Protein AF-A0A432Q2Y9-F1 (afdb_monomer)

Radius of gyration: 14.03 Å; Cα contacts (8 Å, |Δi|>4): 70; chains: 1; bounding box: 36×19×39 Å

Nearest PDB structures (foldseek):
  6buv-assembly1_B  TM=9.395E-01  e=3.478E-05  Mycobacterium tuberculosis H37Rv
  5vir-assembly1_B-2  TM=9.397E-01  e=4.269E-05  Mycobacteroides abscessus ATCC 19977
  6buv-assembly1_A  TM=9.383E-01  e=1.037E-04  Mycobacterium tuberculosis H37Rv
  6kh2-assembly1_D  TM=8.986E-01  e=3.547E-04  Escherichia coli NCCP15648
  6kg3-assembly2_F  TM=9.051E-01  e=4.990E-04  Escherichia coli NCCP15648

Mean predicted aligned error: 5.67 Å

pLDDT: mean 88.61, std 12.89, range [49.78, 98.0]

S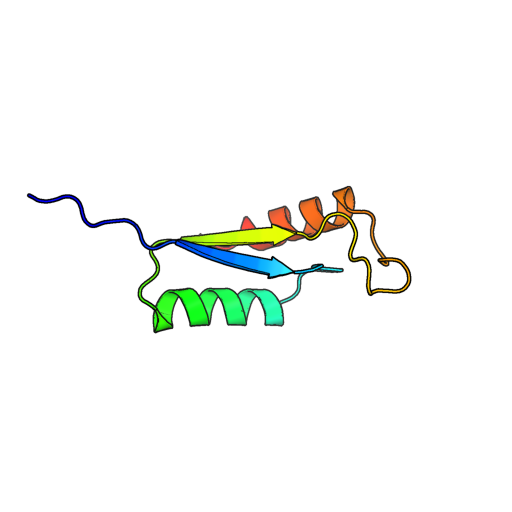tructure (mmCIF, N/CA/C/O backbone):
data_AF-A0A432Q2Y9-F1
#
_entry.id   AF-A0A432Q2Y9-F1
#
loop_
_atom_site.group_PDB
_atom_site.id
_atom_site.type_symbol
_atom_site.label_atom_id
_atom_site.label_alt_id
_atom_site.label_comp_id
_atom_site.label_asym_id
_atom_site.label_entity_id
_atom_site.label_seq_id
_atom_site.pdbx_PDB_ins_code
_atom_site.Cartn_x
_atom_site.Cartn_y
_atom_site.Cartn_z
_atom_site.occupancy
_atom_site.B_iso_or_equiv
_atom_site.auth_seq_id
_atom_site.auth_comp_id
_atom_site.auth_asym_id
_atom_site.auth_atom_id
_atom_site.pdbx_PDB_model_num
ATOM 1 N N . MET A 1 1 ? -25.791 -8.569 19.334 1.00 53.69 1 MET A N 1
ATOM 2 C CA . MET A 1 1 ? -24.575 -7.797 19.014 1.00 53.69 1 MET A CA 1
ATOM 3 C C . MET A 1 1 ? -24.621 -7.551 17.518 1.00 53.69 1 MET A C 1
ATOM 5 O O . MET A 1 1 ? -24.810 -8.519 16.798 1.00 53.69 1 MET A O 1
ATOM 9 N N . LEU A 1 2 ? -24.630 -6.297 17.064 1.00 71.50 2 LEU A N 1
ATOM 10 C CA . LEU A 1 2 ? -24.569 -5.999 15.629 1.00 71.50 2 LEU A CA 1
ATOM 11 C C . LEU A 1 2 ? -23.108 -6.148 15.193 1.00 71.50 2 LEU A C 1
ATOM 13 O O . LEU A 1 2 ? -22.232 -5.561 15.825 1.00 71.50 2 LEU A O 1
ATOM 17 N N . GLU A 1 3 ? -22.854 -6.952 14.165 1.00 74.19 3 GLU A N 1
ATOM 18 C CA . GLU A 1 3 ? -21.536 -7.050 13.533 1.00 74.19 3 GLU A CA 1
ATOM 19 C C . GLU A 1 3 ? -21.157 -5.669 12.966 1.00 74.19 3 GLU A C 1
ATOM 21 O O . GLU A 1 3 ? -21.950 -5.054 12.250 1.00 74.19 3 GLU A O 1
ATOM 26 N N . LYS A 1 4 ? -19.972 -5.147 13.315 1.00 78.19 4 LYS A N 1
ATOM 27 C CA . LYS A 1 4 ? -19.459 -3.879 12.764 1.00 78.19 4 LYS A CA 1
ATOM 28 C C . LYS A 1 4 ? -19.185 -4.085 11.268 1.00 78.19 4 LYS A C 1
ATOM 30 O O . LYS A 1 4 ? -18.502 -5.038 10.899 1.00 78.19 4 LYS A O 1
ATOM 35 N N . GLU A 1 5 ? -19.686 -3.196 10.409 1.00 87.62 5 GLU A N 1
ATOM 36 C CA . GLU A 1 5 ? -19.331 -3.206 8.983 1.00 87.62 5 GLU A CA 1
ATOM 37 C C . GLU A 1 5 ? -17.815 -3.018 8.822 1.00 87.62 5 GLU A C 1
ATOM 39 O O . GLU A 1 5 ? -17.250 -2.049 9.341 1.00 87.62 5 GLU A O 1
ATOM 44 N N . ARG A 1 6 ? -17.155 -3.945 8.110 1.00 93.06 6 ARG A N 1
ATOM 45 C CA . ARG A 1 6 ? -15.706 -3.877 7.873 1.00 93.06 6 ARG A CA 1
ATOM 46 C C . ARG A 1 6 ? -15.374 -2.706 6.951 1.00 93.06 6 ARG A C 1
ATOM 48 O O . ARG A 1 6 ? -15.875 -2.633 5.828 1.00 93.06 6 ARG A O 1
ATOM 55 N N . ARG A 1 7 ? -14.469 -1.834 7.385 1.00 96.00 7 ARG A N 1
ATOM 56 C CA . ARG A 1 7 ? -13.939 -0.710 6.608 1.00 96.00 7 ARG A CA 1
ATOM 57 C C . ARG A 1 7 ? -12.650 -1.134 5.920 1.00 96.00 7 ARG A C 1
ATOM 59 O O . ARG A 1 7 ? -11.645 -1.403 6.573 1.00 96.00 7 ARG A O 1
ATOM 66 N N . ILE A 1 8 ? -12.688 -1.195 4.593 1.00 97.25 8 ILE A N 1
ATOM 67 C CA . ILE A 1 8 ? -11.570 -1.660 3.769 1.00 97.25 8 ILE A CA 1
ATOM 68 C C . ILE A 1 8 ? -11.062 -0.503 2.909 1.00 97.25 8 ILE A C 1
ATOM 70 O O . ILE A 1 8 ? -11.818 0.076 2.130 1.00 97.25 8 ILE A O 1
ATOM 74 N N . GLY A 1 9 ? -9.773 -0.188 3.020 1.00 97.38 9 GLY A N 1
ATOM 75 C CA . GLY A 1 9 ? -9.089 0.729 2.109 1.00 97.38 9 GLY A CA 1
ATOM 76 C C . GLY A 1 9 ? -8.529 -0.010 0.900 1.00 97.38 9 GLY A C 1
ATOM 77 O O . GLY A 1 9 ? -7.904 -1.055 1.055 1.00 97.38 9 GLY A O 1
ATOM 78 N N . LEU A 1 10 ? -8.710 0.535 -0.302 1.00 97.75 10 LEU A N 1
ATOM 79 C CA . LEU A 1 10 ? -8.092 0.015 -1.524 1.00 97.75 10 LEU A CA 1
ATOM 80 C C . LEU A 1 10 ? -6.934 0.927 -1.928 1.00 97.75 10 LEU A C 1
ATOM 82 O O . LEU A 1 10 ? -7.147 2.099 -2.240 1.00 97.75 10 LEU A O 1
ATOM 86 N N . PHE A 1 11 ? -5.713 0.398 -1.937 1.00 97.50 11 PHE A N 1
ATOM 87 C CA . PHE A 1 11 ? -4.515 1.164 -2.252 1.00 97.50 11 PHE A CA 1
ATOM 88 C C . PHE A 1 11 ? -3.893 0.709 -3.573 1.00 97.50 11 PHE A C 1
ATOM 90 O O . PHE A 1 11 ? -3.139 -0.263 -3.648 1.00 97.50 11 PHE A O 1
ATOM 97 N N . GLY A 1 12 ? -4.251 1.422 -4.641 1.00 95.69 12 GLY A N 1
ATOM 98 C CA . GLY A 1 12 ? -3.744 1.180 -5.987 1.00 95.69 12 GLY A CA 1
ATOM 99 C C . GLY A 1 12 ? -2.385 1.832 -6.235 1.00 95.69 12 GLY A C 1
ATOM 100 O O . GLY A 1 12 ? -2.152 2.974 -5.841 1.00 95.69 12 GLY A O 1
ATOM 101 N N . GLY A 1 13 ? -1.498 1.136 -6.945 1.00 93.69 13 GLY A N 1
ATOM 102 C CA . GLY A 1 13 ? -0.184 1.671 -7.302 1.00 93.69 13 GLY A CA 1
ATOM 103 C C . GLY A 1 13 ? 0.571 0.797 -8.297 1.00 93.69 13 GLY A C 1
ATOM 104 O O . GLY A 1 13 ? 0.243 -0.367 -8.507 1.00 93.69 13 GLY A O 1
ATOM 105 N N . THR A 1 14 ? 1.599 1.350 -8.949 1.00 93.44 14 THR A N 1
ATOM 106 C CA . THR A 1 14 ? 2.479 0.534 -9.806 1.00 93.44 14 THR A CA 1
ATOM 107 C C . THR A 1 14 ? 3.396 -0.361 -8.971 1.00 93.44 14 THR A C 1
ATOM 109 O O . THR A 1 14 ? 3.652 -1.482 -9.386 1.00 93.44 14 THR A O 1
ATOM 112 N N . PHE A 1 15 ? 3.874 0.105 -7.810 1.00 94.31 15 PHE A N 1
ATOM 113 C CA . PHE A 1 15 ? 4.796 -0.640 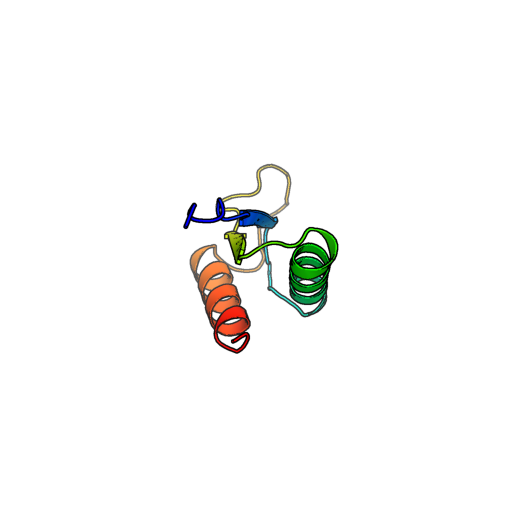-6.938 1.00 94.31 15 PHE A CA 1
ATOM 114 C C . PHE A 1 15 ? 5.998 -1.223 -7.707 1.00 94.31 15 PHE A C 1
ATOM 116 O O . PHE A 1 15 ? 6.197 -2.432 -7.771 1.00 94.31 15 PHE A O 1
ATOM 123 N N . ASP A 1 16 ? 6.779 -0.344 -8.338 1.00 92.50 16 ASP A N 1
ATOM 124 C CA . ASP A 1 16 ? 7.891 -0.697 -9.232 1.00 92.50 16 ASP A CA 1
ATOM 125 C C . ASP A 1 16 ? 9.230 -0.108 -8.740 1.00 92.50 16 ASP A C 1
ATOM 127 O O . ASP A 1 16 ? 9.728 0.840 -9.349 1.00 92.50 16 ASP A O 1
ATOM 131 N N . PRO A 1 17 ? 9.809 -0.616 -7.630 1.00 94.31 17 PRO A N 1
ATOM 132 C CA . PRO A 1 17 ? 9.283 -1.633 -6.709 1.00 94.31 17 PRO A CA 1
ATOM 133 C C . PRO A 1 17 ? 8.448 -1.033 -5.555 1.00 94.31 17 PRO A C 1
ATOM 135 O O . PRO A 1 17 ? 8.342 0.185 -5.385 1.00 94.31 17 PRO A O 1
ATOM 138 N N . VAL A 1 18 ? 7.841 -1.895 -4.735 1.00 96.50 18 VAL A N 1
ATOM 139 C CA . VAL A 1 18 ? 7.322 -1.500 -3.413 1.00 96.50 18 VAL A CA 1
ATOM 140 C C . VAL A 1 18 ? 8.471 -1.007 -2.514 1.00 96.50 18 VAL A C 1
ATOM 142 O O . VAL A 1 18 ? 9.607 -1.452 -2.650 1.00 96.50 18 VAL A O 1
ATOM 145 N N . HIS A 1 19 ? 8.189 -0.065 -1.609 1.00 95.31 19 HIS A N 1
ATOM 146 C CA . HIS A 1 19 ? 9.175 0.528 -0.694 1.00 95.31 19 HIS A CA 1
ATOM 147 C C . HIS A 1 19 ? 8.487 1.132 0.542 1.00 95.31 19 HIS A C 1
ATOM 149 O O . HIS A 1 19 ? 7.270 1.331 0.523 1.00 95.31 19 HIS A O 1
ATOM 155 N N . GLU A 1 20 ? 9.251 1.530 1.568 1.00 95.88 20 GLU A N 1
ATOM 156 C CA . GLU A 1 20 ? 8.710 2.035 2.847 1.00 95.88 20 GLU A CA 1
ATOM 157 C C . GLU A 1 20 ? 7.736 3.204 2.709 1.00 95.88 20 GLU A C 1
ATOM 159 O O . GLU A 1 20 ? 6.733 3.241 3.409 1.00 95.88 20 GLU A O 1
ATOM 164 N N . GLY A 1 21 ? 7.957 4.125 1.766 1.00 96.81 21 GLY A N 1
ATOM 165 C CA . GLY A 1 21 ? 6.992 5.200 1.502 1.00 96.81 21 GLY A CA 1
ATOM 166 C C . GLY A 1 21 ? 5.572 4.698 1.186 1.00 96.81 21 GLY A C 1
ATOM 167 O O . GLY A 1 21 ? 4.606 5.241 1.713 1.00 96.81 21 GLY A O 1
ATOM 168 N N . HIS A 1 22 ? 5.426 3.625 0.396 1.00 97.25 22 HIS A N 1
ATOM 169 C CA . HIS A 1 22 ? 4.116 3.024 0.124 1.00 97.25 22 HIS A CA 1
ATOM 170 C C . HIS A 1 22 ? 3.508 2.430 1.402 1.00 97.25 22 HIS A C 1
ATOM 172 O O . HIS A 1 22 ? 2.332 2.635 1.693 1.00 97.25 22 HIS A O 1
ATOM 178 N N . LEU A 1 23 ? 4.320 1.720 2.185 1.00 96.44 23 LEU A N 1
ATOM 179 C CA . LEU A 1 23 ? 3.863 1.054 3.401 1.00 96.44 23 LEU A CA 1
ATOM 180 C C . LEU A 1 23 ? 3.466 2.062 4.484 1.00 96.44 23 LEU A C 1
ATOM 182 O O . LEU A 1 23 ? 2.438 1.902 5.133 1.00 96.44 23 LEU A O 1
ATOM 186 N N . ALA A 1 24 ? 4.232 3.142 4.637 1.00 96.94 24 ALA A N 1
ATOM 187 C CA . ALA A 1 24 ? 3.937 4.222 5.568 1.00 96.94 24 ALA A CA 1
ATOM 188 C C . ALA A 1 24 ? 2.602 4.905 5.245 1.00 96.94 24 ALA A C 1
ATOM 190 O O . ALA A 1 24 ? 1.818 5.147 6.159 1.00 96.94 24 ALA A O 1
ATOM 191 N N . VAL A 1 25 ? 2.307 5.151 3.963 1.00 97.25 25 VAL A N 1
ATOM 192 C CA . VAL A 1 25 ? 1.011 5.704 3.533 1.00 97.25 25 VAL A CA 1
ATOM 193 C C . VAL A 1 25 ? -0.134 4.751 3.871 1.00 97.25 25 VAL A C 1
ATOM 195 O O . VAL A 1 25 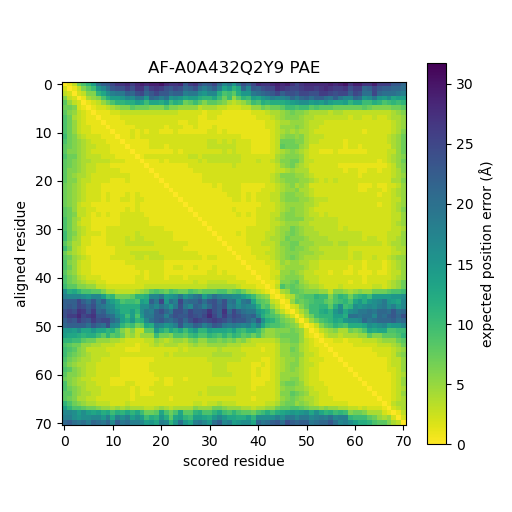? -1.136 5.191 4.431 1.00 97.25 25 VAL A O 1
ATOM 198 N N . ALA A 1 26 ? 0.015 3.454 3.590 1.00 97.06 26 ALA A N 1
ATOM 199 C CA . ALA A 1 26 ? -1.010 2.461 3.908 1.00 97.06 26 ALA A CA 1
ATOM 200 C C . ALA A 1 26 ? -1.266 2.351 5.421 1.00 97.06 26 ALA A C 1
ATOM 202 O O . ALA A 1 26 ? -2.419 2.375 5.847 1.00 97.06 26 ALA A O 1
ATOM 203 N N . ARG A 1 27 ? -0.202 2.306 6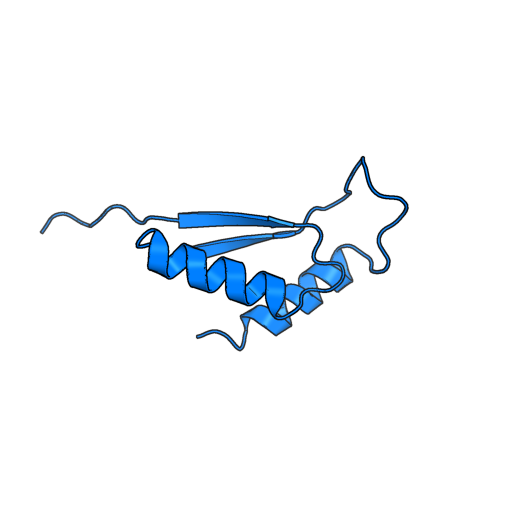.237 1.00 96.38 27 ARG A N 1
ATOM 204 C CA . ARG A 1 27 ? -0.293 2.285 7.709 1.00 96.38 27 ARG A CA 1
ATOM 205 C C . ARG A 1 27 ? -0.951 3.551 8.250 1.00 96.38 27 ARG A C 1
ATOM 207 O O . ARG A 1 27 ? -1.838 3.471 9.093 1.00 96.38 27 ARG A O 1
ATOM 214 N N . TYR A 1 28 ? -0.551 4.714 7.739 1.00 97.75 28 TYR A N 1
ATOM 215 C CA . TYR A 1 28 ? -1.149 5.983 8.137 1.00 97.75 28 TYR A CA 1
ATOM 216 C C . TYR A 1 28 ? -2.640 6.032 7.794 1.00 97.75 28 TYR A C 1
ATOM 218 O O . TYR A 1 28 ? -3.443 6.390 8.650 1.00 97.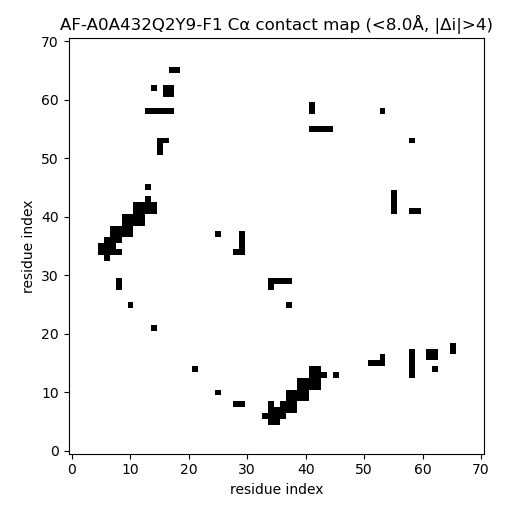75 28 TYR A O 1
ATOM 226 N N . ALA A 1 29 ? -3.023 5.629 6.579 1.00 97.50 29 ALA A N 1
ATOM 227 C CA . ALA A 1 29 ? -4.420 5.591 6.157 1.00 97.50 29 ALA A CA 1
ATOM 228 C C . ALA A 1 29 ? -5.255 4.620 7.003 1.00 97.50 29 ALA A C 1
ATOM 230 O O . ALA A 1 29 ? -6.376 4.963 7.374 1.00 97.50 29 ALA A O 1
ATOM 231 N N . ALA A 1 30 ? -4.705 3.449 7.348 1.00 97.06 30 ALA A N 1
ATOM 232 C CA . ALA A 1 30 ? -5.372 2.487 8.220 1.00 97.06 30 ALA A CA 1
ATOM 233 C C . ALA A 1 30 ? -5.733 3.107 9.577 1.00 97.06 30 ALA A C 1
ATOM 235 O O . ALA A 1 30 ? -6.893 3.060 9.983 1.00 97.06 30 ALA A O 1
ATOM 236 N N . THR A 1 31 ? -4.772 3.766 10.229 1.00 97.31 31 THR A N 1
ATOM 237 C CA . THR A 1 31 ? -4.989 4.415 11.529 1.00 97.31 31 THR A CA 1
ATOM 238 C C . THR A 1 31 ? -5.874 5.657 11.423 1.00 97.31 31 THR A C 1
ATOM 240 O O . THR A 1 31 ? -6.800 5.825 12.212 1.00 97.31 31 THR A O 1
ATOM 243 N N . ALA A 1 32 ? -5.609 6.540 10.458 1.00 98.00 32 ALA A N 1
ATOM 244 C CA . ALA A 1 32 ? -6.302 7.823 10.335 1.00 98.00 32 ALA A CA 1
ATOM 245 C C . ALA A 1 32 ? -7.788 7.674 9.970 1.00 98.00 32 ALA A C 1
ATOM 247 O O . ALA A 1 32 ? -8.583 8.558 10.284 1.00 98.00 32 ALA A O 1
ATOM 248 N N . LEU A 1 33 ? -8.157 6.576 9.302 1.00 96.69 33 LEU A N 1
ATOM 249 C CA . LEU A 1 33 ? -9.518 6.323 8.822 1.00 96.69 33 LEU A CA 1
ATOM 250 C C . LEU A 1 33 ? -10.231 5.184 9.578 1.00 96.69 33 LEU A C 1
ATOM 2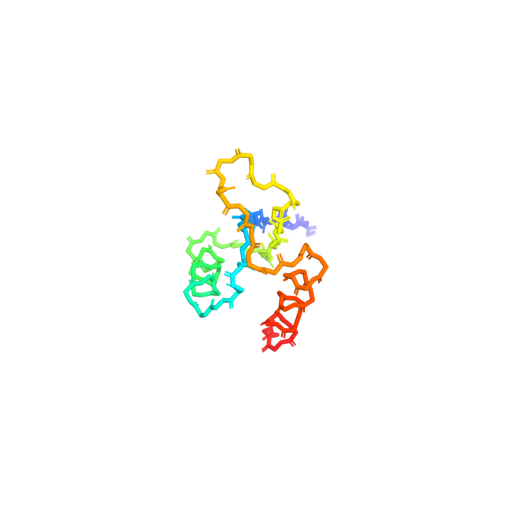52 O O . LEU A 1 33 ? -11.348 4.825 9.201 1.00 96.69 33 LEU A O 1
ATOM 256 N N . ASP A 1 34 ? -9.619 4.638 10.640 1.00 96.19 34 ASP A N 1
ATOM 257 C CA . ASP A 1 34 ? -10.128 3.481 11.402 1.00 96.19 34 ASP A CA 1
ATOM 258 C C . ASP A 1 34 ? -10.491 2.306 10.470 1.00 96.19 34 ASP A C 1
ATOM 260 O O . ASP A 1 34 ? -11.612 1.792 10.494 1.00 96.19 34 ASP A O 1
ATOM 264 N N . LEU A 1 35 ? -9.569 1.944 9.566 1.00 96.94 35 LEU A N 1
ATOM 265 C CA . LEU A 1 35 ? -9.763 0.832 8.631 1.00 96.94 35 LEU A CA 1
ATOM 266 C C . LEU A 1 35 ? -9.412 -0.490 9.303 1.00 96.94 35 LEU A C 1
ATOM 268 O O . LEU A 1 35 ? -8.347 -0.629 9.900 1.00 96.94 35 LEU A O 1
ATOM 272 N N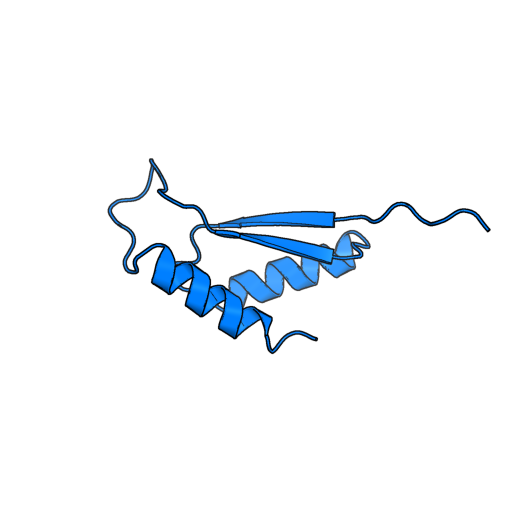 . ASP A 1 36 ? -10.256 -1.497 9.097 1.00 95.50 36 ASP A N 1
ATOM 273 C CA . ASP A 1 36 ? -9.980 -2.862 9.545 1.00 95.50 36 ASP A CA 1
ATOM 274 C C . ASP A 1 36 ? -8.948 -3.557 8.639 1.00 95.50 36 ASP A C 1
ATOM 276 O O . ASP A 1 36 ? -8.350 -4.560 9.024 1.00 95.50 36 ASP A O 1
ATOM 280 N N . GLN A 1 37 ? -8.771 -3.070 7.403 1.00 94.75 37 GLN A N 1
ATOM 281 C CA . GLN A 1 37 ? -7.827 -3.626 6.434 1.00 94.75 37 GLN A CA 1
ATOM 282 C C . GLN A 1 37 ? -7.475 -2.621 5.329 1.00 94.75 37 GLN A C 1
ATOM 284 O O . GLN A 1 37 ? -8.323 -1.849 4.878 1.00 94.75 37 GLN A O 1
ATOM 289 N N . VAL A 1 38 ? -6.246 -2.707 4.811 1.00 96.88 38 VAL A N 1
ATOM 290 C CA . VAL A 1 38 ? -5.845 -2.085 3.542 1.00 96.88 38 VAL A CA 1
ATOM 291 C C . VAL A 1 38 ? -5.474 -3.176 2.541 1.00 96.88 38 VAL A C 1
ATOM 293 O O . VAL A 1 38 ? -4.622 -4.019 2.808 1.00 96.88 38 VAL A O 1
ATOM 296 N N . VAL A 1 39 ? -6.121 -3.164 1.380 1.00 96.88 39 VAL A N 1
ATOM 297 C CA . VAL A 1 39 ? -5.862 -4.074 0.263 1.00 96.88 39 VAL A CA 1
ATOM 298 C C . VAL A 1 39 ? -5.026 -3.339 -0.773 1.00 96.88 39 VAL A C 1
ATOM 300 O O . VAL A 1 39 ? -5.459 -2.328 -1.325 1.00 96.88 39 VAL A O 1
ATOM 303 N N . PHE A 1 40 ? -3.833 -3.850 -1.062 1.00 97.12 40 PHE A N 1
ATOM 304 C CA . PHE A 1 40 ? -2.984 -3.309 -2.118 1.00 97.12 40 PHE A CA 1
ATOM 305 C C . PHE A 1 40 ? -3.399 -3.876 -3.479 1.00 97.12 40 PHE A C 1
ATOM 307 O O . PHE A 1 40 ? -3.595 -5.082 -3.621 1.00 97.12 40 PHE A O 1
ATOM 314 N N . ILE A 1 41 ? -3.505 -3.013 -4.492 1.00 95.94 41 ILE A N 1
ATOM 315 C CA . ILE A 1 41 ? -3.916 -3.389 -5.853 1.00 95.94 41 ILE A CA 1
ATOM 316 C C . ILE A 1 41 ? -2.808 -2.979 -6.839 1.00 95.94 41 ILE A C 1
ATOM 318 O O . ILE A 1 41 ? -2.742 -1.809 -7.237 1.00 95.94 41 ILE A O 1
ATOM 322 N N . PRO A 1 42 ? -1.899 -3.896 -7.232 1.00 93.69 42 PRO A N 1
ATOM 323 C CA . PRO A 1 42 ? -0.847 -3.579 -8.189 1.00 93.69 42 PRO A CA 1
ATOM 324 C C . PRO A 1 42 ? -1.435 -3.341 -9.583 1.00 93.69 42 PRO A C 1
ATOM 326 O O . PRO A 1 42 ? -2.172 -4.167 -10.117 1.00 93.69 42 PRO A O 1
ATOM 329 N N . ALA A 1 43 ? -1.075 -2.224 -10.212 1.00 91.38 43 ALA A N 1
ATOM 330 C CA . ALA A 1 43 ? -1.501 -1.919 -11.575 1.00 91.38 43 ALA A CA 1
ATOM 331 C C . ALA A 1 43 ? -0.905 -2.932 -12.571 1.00 91.38 43 ALA A C 1
ATOM 333 O O . ALA A 1 43 ? 0.314 -3.140 -12.573 1.00 91.38 43 ALA A O 1
ATOM 334 N N . ALA A 1 44 ? -1.745 -3.537 -13.420 1.00 80.75 44 ALA A N 1
ATOM 335 C CA . ALA A 1 44 ? -1.329 -4.524 -14.422 1.00 80.75 44 ALA A CA 1
ATOM 336 C C . ALA A 1 44 ? -0.475 -3.888 -15.529 1.00 80.75 44 ALA A C 1
ATOM 338 O O . ALA A 1 44 ? 0.686 -4.262 -15.693 1.00 80.75 44 ALA A O 1
ATOM 339 N N . ASP A 1 45 ? -1.017 -2.869 -16.200 1.00 72.00 45 ASP A N 1
ATOM 340 C CA . ASP A 1 45 ? -0.340 -2.109 -17.250 1.00 72.00 45 ASP A CA 1
ATOM 341 C C . ASP A 1 45 ? -0.699 -0.618 -17.112 1.00 72.00 45 ASP A C 1
ATOM 343 O O . ASP A 1 45 ? -1.841 -0.244 -17.378 1.00 72.00 45 ASP A O 1
ATOM 347 N N . PRO A 1 46 ? 0.189 0.241 -16.576 1.00 62.84 46 PRO A N 1
ATOM 348 C CA . PRO A 1 46 ? -0.109 1.659 -16.404 1.00 62.84 46 PRO A CA 1
ATOM 349 C C . PRO A 1 46 ? -0.070 2.382 -17.767 1.00 62.84 46 PRO A C 1
ATOM 351 O O . PRO A 1 46 ? 1.025 2.665 -18.258 1.00 62.84 46 PRO A O 1
ATOM 354 N N . PRO A 1 47 ? -1.221 2.790 -18.349 1.00 59.56 47 PRO A N 1
ATOM 355 C CA . PRO A 1 47 ? -1.291 3.336 -19.715 1.00 59.56 47 PRO A CA 1
ATOM 356 C C . PRO A 1 47 ? -0.533 4.664 -19.894 1.00 59.56 47 PRO A C 1
ATOM 358 O O . PRO A 1 47 ? -0.311 5.114 -21.015 1.00 59.56 47 PRO A O 1
ATOM 361 N N . HIS A 1 48 ? -0.125 5.301 -18.791 1.00 63.75 48 HIS A N 1
ATOM 362 C CA . HIS A 1 48 ? 0.541 6.605 -18.760 1.00 63.75 48 HIS A CA 1
ATOM 363 C C . HIS A 1 48 ? 2.025 6.555 -18.357 1.00 63.75 48 HIS A C 1
ATOM 365 O O . HIS A 1 48 ? 2.646 7.610 -18.225 1.00 63.75 48 HIS A O 1
ATOM 371 N N . LYS A 1 49 ? 2.625 5.371 -18.149 1.00 56.50 49 LYS A N 1
ATOM 372 C CA . LYS A 1 49 ? 4.063 5.250 -17.841 1.00 56.50 49 LYS A CA 1
ATOM 373 C C . LYS A 1 49 ? 4.823 4.616 -19.006 1.00 56.50 49 LYS A C 1
ATOM 375 O O . LYS A 1 49 ? 4.430 3.584 -19.536 1.00 56.50 49 LYS A O 1
ATOM 380 N N . ARG A 1 50 ? 5.970 5.207 -19.369 1.00 59.59 50 ARG A N 1
ATOM 381 C CA . ARG A 1 50 ? 6.997 4.517 -20.167 1.00 59.59 50 ARG A CA 1
ATOM 382 C C . ARG A 1 50 ? 7.441 3.295 -19.359 1.00 59.59 50 ARG A C 1
ATOM 384 O O . ARG A 1 50 ? 7.904 3.499 -18.249 1.00 59.59 50 ARG A O 1
ATOM 391 N N . LYS A 1 51 ? 7.223 2.093 -19.910 1.00 69.44 51 LYS A N 1
ATOM 392 C CA . LYS A 1 51 ? 7.652 0.749 -19.459 1.00 69.44 51 LYS A CA 1
ATOM 393 C C . LYS A 1 51 ? 8.030 0.623 -17.974 1.00 69.44 51 LYS A C 1
ATOM 395 O O . LYS A 1 51 ? 9.040 1.167 -17.543 1.00 69.44 51 LYS A O 1
ATOM 400 N N . THR A 1 52 ? 7.282 -0.187 -17.223 1.00 76.88 52 THR A N 1
ATOM 401 C CA . THR A 1 52 ? 7.710 -0.599 -15.878 1.00 76.88 52 THR A CA 1
ATOM 402 C C . THR A 1 52 ? 9.069 -1.301 -15.929 1.00 76.88 52 THR A C 1
ATOM 404 O O . THR A 1 52 ? 9.386 -2.000 -16.894 1.00 76.88 52 THR A O 1
ATOM 407 N N . THR A 1 53 ? 9.866 -1.104 -14.884 1.00 83.69 53 THR A N 1
ATOM 408 C CA . THR A 1 53 ? 11.200 -1.689 -14.719 1.00 83.69 53 THR A CA 1
ATOM 409 C C . THR A 1 53 ? 11.090 -3.191 -14.482 1.00 83.69 53 THR A C 1
ATOM 411 O O . THR A 1 53 ? 11.804 -3.973 -15.108 1.00 83.69 53 THR A O 1
ATOM 414 N N . ALA A 1 54 ? 10.161 -3.608 -13.620 1.00 86.31 54 ALA A N 1
ATOM 415 C CA . ALA A 1 54 ? 9.845 -5.006 -13.369 1.00 86.31 54 ALA A CA 1
ATOM 416 C C . ALA A 1 54 ? 8.545 -5.442 -14.073 1.00 86.31 54 ALA A C 1
ATOM 418 O O . ALA A 1 54 ? 7.616 -4.651 -14.286 1.00 86.31 54 ALA A O 1
ATOM 419 N N . SER A 1 55 ? 8.459 -6.735 -14.413 1.00 91.06 55 SER A N 1
ATOM 420 C CA . SER A 1 55 ? 7.219 -7.355 -14.893 1.00 91.06 55 SER A CA 1
ATOM 421 C C . SER A 1 55 ? 6.126 -7.268 -13.825 1.00 91.06 55 SER A C 1
ATOM 423 O O . SER A 1 55 ? 6.410 -7.162 -12.631 1.00 91.06 55 SER A O 1
ATOM 425 N N . PHE A 1 56 ? 4.859 -7.366 -14.235 1.00 91.62 56 PHE A N 1
ATOM 426 C CA . PHE A 1 56 ? 3.747 -7.448 -13.284 1.00 91.62 56 PHE A CA 1
ATOM 427 C C . PHE A 1 56 ? 3.948 -8.566 -12.250 1.00 91.62 56 PHE A C 1
ATOM 429 O O . PHE A 1 56 ? 3.775 -8.325 -11.059 1.00 91.62 56 PHE A O 1
ATOM 436 N N . SER A 1 57 ? 4.386 -9.752 -12.689 1.00 93.88 57 SER A N 1
ATOM 437 C CA . SER A 1 57 ? 4.643 -10.891 -11.802 1.00 93.88 57 SER A CA 1
ATOM 438 C C . SER A 1 57 ? 5.706 -10.588 -10.744 1.00 93.88 57 SER A C 1
ATOM 440 O O . SER A 1 57 ? 5.496 -10.886 -9.572 1.00 93.88 57 SER A O 1
ATOM 442 N N . HIS A 1 58 ? 6.813 -9.940 -11.118 1.00 95.38 58 HIS A N 1
ATOM 443 C CA . HIS A 1 58 ? 7.846 -9.546 -10.159 1.00 95.38 58 HIS A CA 1
ATOM 444 C C . HIS A 1 58 ? 7.354 -8.467 -9.196 1.00 95.38 58 HIS A C 1
ATOM 446 O O . HIS A 1 58 ? 7.628 -8.553 -8.004 1.00 95.38 58 HIS A O 1
ATOM 452 N N . ARG A 1 59 ? 6.602 -7.470 -9.675 1.00 95.25 59 ARG A N 1
ATOM 453 C CA . ARG A 1 59 ? 6.036 -6.423 -8.806 1.00 95.25 59 ARG A CA 1
ATOM 454 C C . ARG A 1 59 ? 5.048 -6.996 -7.796 1.00 95.25 59 ARG A C 1
ATOM 456 O O . ARG A 1 59 ? 5.118 -6.642 -6.625 1.00 95.25 59 ARG A O 1
ATOM 463 N N . ALA A 1 60 ? 4.180 -7.907 -8.233 1.00 94.94 60 ALA A N 1
ATOM 464 C CA . ALA A 1 60 ? 3.256 -8.616 -7.355 1.00 94.94 60 ALA A CA 1
ATOM 465 C C . ALA A 1 60 ? 4.003 -9.453 -6.304 1.00 94.94 60 ALA A C 1
ATOM 467 O O . ALA A 1 60 ? 3.684 -9.355 -5.125 1.00 94.94 60 ALA A O 1
ATOM 468 N N . ALA A 1 61 ? 5.041 -10.197 -6.701 1.00 96.25 61 ALA A N 1
ATOM 469 C CA . ALA A 1 61 ? 5.852 -10.983 -5.770 1.00 96.25 61 ALA A CA 1
ATOM 470 C C . ALA A 1 61 ? 6.614 -10.105 -4.760 1.00 96.25 61 ALA A C 1
ATOM 472 O O . ALA A 1 61 ? 6.622 -10.397 -3.569 1.00 96.25 61 ALA A O 1
ATOM 473 N N . MET A 1 62 ? 7.223 -9.000 -5.206 1.00 96.06 62 MET A N 1
ATOM 474 C CA . MET A 1 62 ? 7.893 -8.053 -4.305 1.00 96.06 62 MET A CA 1
ATOM 475 C C . MET A 1 62 ? 6.912 -7.437 -3.303 1.00 96.06 62 MET A C 1
ATOM 477 O O . MET A 1 62 ? 7.252 -7.271 -2.134 1.00 96.06 62 MET A O 1
ATOM 481 N N . LEU A 1 63 ? 5.701 -7.108 -3.757 1.00 96.12 63 LEU A N 1
ATOM 482 C CA . LEU A 1 63 ? 4.635 -6.599 -2.903 1.00 96.12 63 LEU A CA 1
ATOM 483 C C . LEU A 1 63 ? 4.198 -7.639 -1.862 1.00 96.12 63 LEU A C 1
ATOM 485 O O . LEU A 1 63 ? 4.101 -7.296 -0.690 1.00 96.12 63 LEU A O 1
ATOM 489 N N . ASP A 1 64 ? 4.008 -8.895 -2.261 1.00 95.50 64 ASP A N 1
ATOM 490 C CA . ASP A 1 64 ? 3.651 -9.996 -1.356 1.00 95.50 64 ASP A CA 1
ATOM 491 C C . ASP A 1 64 ? 4.712 -10.216 -0.263 1.00 95.50 64 ASP A C 1
ATOM 493 O O . ASP A 1 64 ? 4.397 -10.269 0.928 1.00 95.50 64 ASP A O 1
ATOM 497 N N . ILE A 1 65 ? 5.995 -10.214 -0.644 1.00 95.75 65 ILE A N 1
ATOM 498 C CA . ILE A 1 65 ? 7.123 -10.297 0.298 1.00 95.75 65 ILE A CA 1
ATOM 499 C C . ILE A 1 65 ? 7.110 -9.112 1.274 1.00 95.75 65 ILE A C 1
ATOM 501 O O . ILE A 1 65 ? 7.271 -9.301 2.480 1.00 95.75 65 ILE A O 1
ATOM 505 N N . ALA A 1 66 ? 6.896 -7.889 0.778 1.00 94.81 66 ALA A N 1
ATOM 506 C CA . ALA A 1 66 ? 6.873 -6.686 1.612 1.00 94.81 66 ALA A CA 1
ATOM 507 C C . ALA A 1 66 ? 5.676 -6.635 2.583 1.00 94.81 66 ALA A C 1
ATOM 509 O O . ALA A 1 66 ? 5.760 -6.000 3.638 1.00 94.81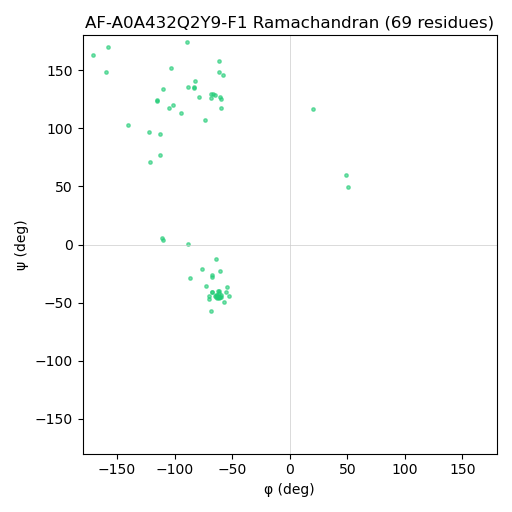 66 ALA A O 1
ATOM 510 N N . LEU A 1 67 ? 4.557 -7.276 2.238 1.00 93.50 67 LEU A N 1
ATOM 511 C CA . LEU A 1 67 ? 3.367 -7.352 3.090 1.00 93.50 67 LEU A CA 1
ATOM 512 C C . LEU A 1 67 ? 3.425 -8.523 4.078 1.00 93.50 67 LEU A C 1
ATOM 514 O O . LEU A 1 67 ? 2.910 -8.396 5.182 1.00 93.50 67 LEU A O 1
ATOM 518 N N . SER A 1 68 ? 4.113 -9.616 3.739 1.00 90.25 68 SER A N 1
ATOM 519 C CA . SER A 1 68 ? 4.250 -10.797 4.608 1.00 90.25 68 SER A CA 1
ATOM 520 C C . SER A 1 68 ? 4.934 -10.505 5.955 1.00 90.25 68 SER A C 1
ATOM 522 O O . SER A 1 68 ? 4.740 -11.242 6.916 1.00 90.25 68 SER A O 1
ATOM 524 N N . GLY A 1 69 ? 5.729 -9.433 6.042 1.00 74.44 69 GLY A N 1
ATOM 525 C CA . GLY A 1 69 ? 6.359 -8.969 7.287 1.00 74.44 69 GLY A CA 1
ATOM 526 C C . GLY A 1 69 ? 5.510 -8.001 8.121 1.00 74.44 69 GLY A C 1
ATOM 527 O O . GLY A 1 69 ? 5.984 -7.521 9.147 1.00 74.44 69 GLY A O 1
ATOM 528 N N . GLN A 1 70 ? 4.295 -7.672 7.677 1.00 62.12 70 GLN A N 1
ATOM 529 C CA . GLN A 1 70 ? 3.399 -6.714 8.328 1.00 62.12 70 GLN A CA 1
ATOM 530 C C . GLN A 1 70 ? 2.178 -7.449 8.885 1.00 62.12 70 GLN A C 1
ATOM 532 O O . GLN A 1 70 ? 1.112 -7.452 8.273 1.00 62.12 70 GLN A O 1
ATOM 537 N N . GLY A 1 71 ? 2.386 -8.118 10.021 1.00 49.78 71 GLY A N 1
ATOM 538 C CA . GLY A 1 71 ? 1.331 -8.691 10.862 1.00 49.78 71 GLY A CA 1
ATOM 539 C C . GLY A 1 71 ? 0.918 -7.736 11.968 1.00 49.78 71 GLY A C 1
ATOM 540 O O . GLY A 1 71 ? 1.822 -7.062 12.515 1.00 49.78 71 GLY A O 1
#

Solvent-accessi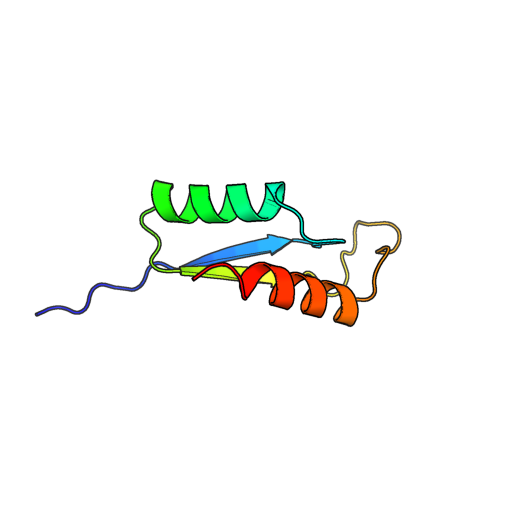ble surface area (backbone atoms only — not comparable to full-atom values): 4537 Å² total; per-residue (Å²): 134,84,81,78,82,81,40,72,44,80,49,73,43,66,39,80,68,61,53,69,72,61,53,52,50,53,55,48,50,30,64,78,66,67,34,79,41,76,46,78,43,71,49,77,76,62,93,87,57,85,72,75,90,54,53,54,69,55,29,53,50,51,40,50,60,66,48,72,77,68,125

Sequence (71 aa):
MLEKERRIGLFGGTFDPVHEGHLAVARYAATALDLDQVVFIPAADPPHKRKTTASFSHRAAMLDIALSGQG

Secondary structure (DSSP, 8-state):
-PPPPP-EEEEEE--TT--HHHHHHHHHHHHHTT-SEEEEEE-SS-TTSS--SS-HHHHHHHHHHHHHT--

Foldseek 3Di:
DDDDDAAEAEAEDQPLPPDVVSVVVLVCCCVVVVHPYYHYDHDQDDPPDDDRPDHPVVRVVNVVVVCVPPD